Protein AF-A0A658NKN6-F1 (afdb_monomer_lite)

Radius of gyration: 16.88 Å; chains: 1; bounding box: 40×21×46 Å

Secondary structure (DSSP, 8-state):
---EEEES-S--EE----HHHHHHHHHHHHHH--SSSPPP---S--EEHHHHHHHHHHHHT--S-EEEETTSPP--SB--

pLDDT: mean 95.16, std 6.37, range [60.5, 98.44]

Foldseek 3Di:
DDEAEDEAPLQAKDFDDDPVQVVVVVVCCVVPPDDPDDDDDGDPDIDGSVVVVVVVCVVVVPPHHYHYHNVGHDDDNYDD

Structure (mmCIF, N/CA/C/O backbone):
data_AF-A0A658NKN6-F1
#
_entry.id   AF-A0A658NKN6-F1
#
loop_
_atom_site.group_PDB
_atom_site.id
_atom_site.type_symbol
_atom_site.label_atom_id
_atom_site.label_alt_id
_atom_site.label_comp_id
_atom_site.label_asym_id
_atom_site.label_entity_id
_atom_site.label_seq_id
_atom_site.pdbx_PDB_ins_code
_atom_site.Cartn_x
_atom_site.Cartn_y
_atom_site.Cartn_z
_atom_site.occupancy
_atom_site.B_iso_or_equiv
_atom_site.auth_seq_id
_atom_site.auth_comp_id
_atom_site.auth_asym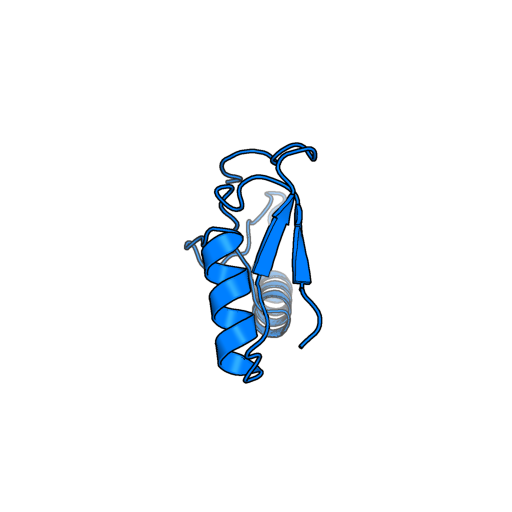_id
_atom_site.auth_atom_id
_atom_site.pdbx_PDB_model_num
ATOM 1 N N . ALA A 1 1 ? -17.539 -12.238 16.628 1.00 60.50 1 ALA A N 1
ATOM 2 C CA . ALA A 1 1 ? -16.497 -12.471 15.608 1.00 60.50 1 ALA A CA 1
ATOM 3 C C . ALA A 1 1 ? -15.138 -12.207 16.249 1.00 60.50 1 ALA A C 1
ATOM 5 O O . ALA A 1 1 ? -15.113 -11.381 17.159 1.00 60.50 1 ALA A O 1
A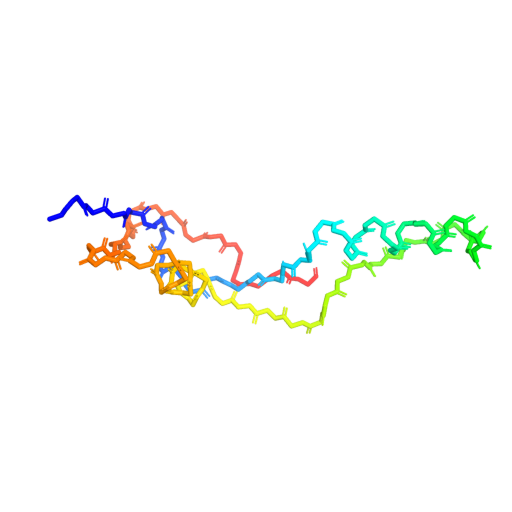TOM 6 N N . PRO A 1 2 ? -14.059 -12.901 15.849 1.00 86.56 2 PRO A N 1
ATOM 7 C CA . PRO A 1 2 ? -12.706 -12.538 16.278 1.00 86.56 2 PRO A CA 1
ATOM 8 C C . PRO A 1 2 ? -12.366 -11.112 15.818 1.00 86.56 2 PRO A C 1
ATOM 10 O O . PRO A 1 2 ? -13.048 -10.576 14.946 1.00 86.56 2 PRO A O 1
ATOM 13 N N . GLU A 1 3 ? -11.359 -10.500 16.433 1.00 95.06 3 GLU A N 1
ATOM 14 C CA . GLU A 1 3 ? -10.823 -9.190 16.053 1.00 95.06 3 GLU A CA 1
ATOM 15 C C . GLU A 1 3 ? -9.583 -9.337 15.159 1.00 95.06 3 GLU A C 1
ATOM 17 O O . GLU A 1 3 ? -8.860 -10.331 15.240 1.00 95.06 3 GLU A O 1
ATOM 22 N N . VAL A 1 4 ? -9.329 -8.333 14.317 1.00 96.94 4 VAL A N 1
ATOM 23 C CA . VAL A 1 4 ? -8.094 -8.195 13.536 1.00 96.94 4 VAL A CA 1
ATOM 24 C C . VAL A 1 4 ? -7.326 -7.007 14.091 1.00 96.94 4 VAL A C 1
ATOM 26 O O . VAL A 1 4 ? -7.861 -5.901 14.171 1.00 96.94 4 VAL A O 1
ATOM 29 N N . VAL A 1 5 ? -6.069 -7.231 14.463 1.00 97.38 5 VAL A N 1
ATOM 30 C CA . VAL A 1 5 ? -5.212 -6.193 15.039 1.00 97.38 5 VAL A CA 1
ATOM 31 C C . VAL A 1 5 ? -4.308 -5.603 13.960 1.00 97.38 5 VAL A C 1
ATOM 33 O O . VAL A 1 5 ? -3.523 -6.313 13.334 1.00 97.38 5 VAL A O 1
ATOM 36 N N . VAL A 1 6 ? -4.392 -4.289 13.776 1.00 97.50 6 VAL A N 1
ATOM 37 C CA . VAL A 1 6 ? -3.465 -3.473 12.990 1.00 97.50 6 VAL A CA 1
ATOM 38 C C . 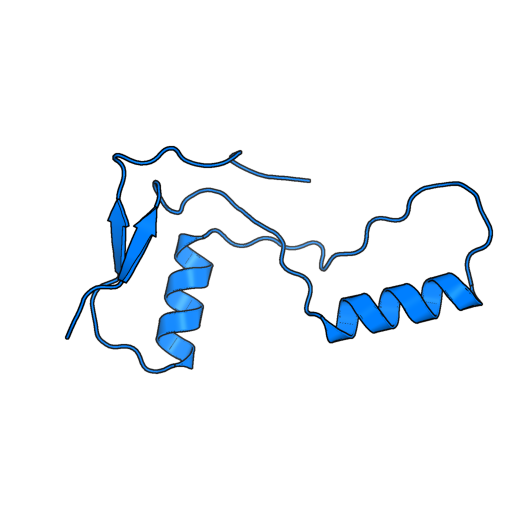VAL A 1 6 ? -2.471 -2.837 13.952 1.00 97.50 6 VAL A C 1
ATOM 40 O O . VAL A 1 6 ? -2.858 -2.226 14.944 1.00 97.50 6 VAL A O 1
ATOM 43 N N . TRP A 1 7 ? -1.178 -2.979 13.686 1.00 97.69 7 TRP A N 1
ATOM 44 C CA . TRP A 1 7 ? -0.149 -2.347 14.511 1.00 97.69 7 TRP A CA 1
ATOM 45 C C . TRP A 1 7 ? -0.004 -0.858 14.193 1.00 97.69 7 TRP A C 1
ATOM 47 O O . TRP A 1 7 ? -0.053 -0.455 13.030 1.00 97.69 7 TRP A O 1
ATOM 57 N N . GLY A 1 8 ? 0.219 -0.060 15.237 1.00 97.25 8 GLY A N 1
ATOM 58 C CA . GLY A 1 8 ? 0.354 1.388 15.139 1.00 97.25 8 GLY A CA 1
ATOM 59 C C . GLY A 1 8 ? -0.989 2.116 15.113 1.00 97.25 8 GLY A C 1
ATOM 60 O O . GLY A 1 8 ? -2.037 1.582 15.472 1.00 97.25 8 GLY A O 1
ATOM 61 N N . SER A 1 9 ? -0.956 3.381 14.706 1.00 96.94 9 SER A N 1
ATOM 62 C CA . SER A 1 9 ? -2.128 4.252 14.607 1.00 96.94 9 SER A CA 1
ATOM 63 C C . SER A 1 9 ? -2.948 4.025 13.337 1.00 96.94 9 SER A C 1
ATOM 65 O O . SER A 1 9 ? -4.069 4.521 13.245 1.00 96.94 9 SER A O 1
ATOM 67 N N . GLY A 1 10 ? -2.384 3.325 12.347 1.00 97.38 10 GLY A N 1
ATOM 68 C CA . GLY A 1 10 ? -2.974 3.163 11.017 1.00 97.38 10 GLY A CA 1
ATOM 69 C C . GLY A 1 10 ? -2.863 4.405 10.124 1.00 97.38 10 GLY A C 1
ATOM 70 O O . GLY A 1 10 ? -3.271 4.350 8.967 1.00 97.38 10 GLY A O 1
ATOM 71 N N . THR A 1 11 ? -2.299 5.508 10.630 1.00 97.50 11 THR A N 1
ATOM 72 C CA . THR A 1 11 ? -2.133 6.769 9.888 1.00 97.50 11 THR A CA 1
ATOM 73 C C . THR A 1 11 ? -1.006 6.797 8.849 1.00 97.50 11 THR A C 1
ATOM 75 O O . THR A 1 11 ? -1.140 7.581 7.905 1.00 97.50 11 THR A O 1
ATOM 78 N N . PRO A 1 12 ? 0.075 5.984 8.937 1.00 97.19 12 PRO A N 1
ATOM 79 C CA . PRO A 1 12 ? 1.089 5.962 7.890 1.00 97.19 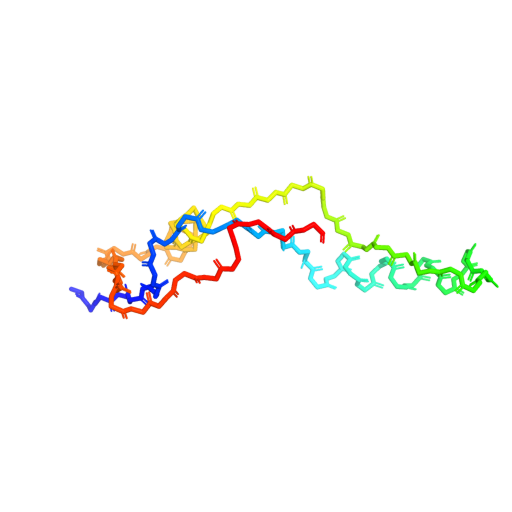12 PRO A CA 1
ATOM 80 C C . PRO A 1 12 ? 0.491 5.653 6.517 1.00 97.19 12 PRO A C 1
ATOM 82 O O . PRO A 1 12 ? -0.371 4.780 6.393 1.00 97.19 12 PRO A O 1
ATOM 85 N N . ARG A 1 13 ? 0.973 6.353 5.488 1.00 97.06 13 ARG A N 1
ATOM 86 C CA . ARG A 1 13 ? 0.475 6.238 4.112 1.00 97.06 13 ARG A CA 1
ATOM 87 C C . ARG A 1 13 ? 1.431 5.466 3.219 1.00 97.06 13 ARG A C 1
ATOM 89 O O . ARG A 1 13 ? 2.653 5.613 3.334 1.00 97.06 13 ARG A O 1
ATOM 96 N N . ARG A 1 14 ? 0.879 4.615 2.362 1.00 96.12 14 ARG A N 1
ATOM 97 C CA . ARG A 1 14 ? 1.617 3.761 1.433 1.00 96.12 14 ARG A CA 1
ATOM 98 C C . ARG A 1 14 ? 0.949 3.762 0.072 1.00 96.12 14 ARG A C 1
ATOM 100 O O . ARG A 1 14 ? -0.274 3.720 -0.029 1.00 96.12 14 ARG A O 1
ATOM 107 N N . GLU A 1 15 ? 1.794 3.773 -0.936 1.00 96.25 15 GLU A N 1
ATOM 108 C CA . GLU A 1 15 ? 1.440 3.461 -2.305 1.00 96.25 15 GLU A CA 1
ATOM 109 C C . GLU A 1 15 ? 1.541 1.946 -2.509 1.00 96.25 15 GLU A C 1
ATOM 111 O O . GLU A 1 15 ? 2.483 1.307 -2.029 1.00 96.25 15 GLU A O 1
ATOM 116 N N . PHE A 1 16 ? 0.550 1.372 -3.188 1.00 95.62 16 PHE A N 1
ATOM 117 C CA . PHE A 1 16 ? 0.503 -0.049 -3.518 1.00 95.62 16 PHE A CA 1
ATOM 118 C C . PHE A 1 16 ? 0.358 -0.193 -5.030 1.00 95.62 16 PHE A C 1
ATOM 120 O O . PHE A 1 16 ? -0.563 0.365 -5.617 1.00 95.62 16 PHE A O 1
ATOM 127 N N . CYS A 1 17 ? 1.252 -0.962 -5.645 1.00 95.75 17 CYS A N 1
ATOM 128 C CA . CYS A 1 17 ? 1.179 -1.329 -7.054 1.00 95.75 17 C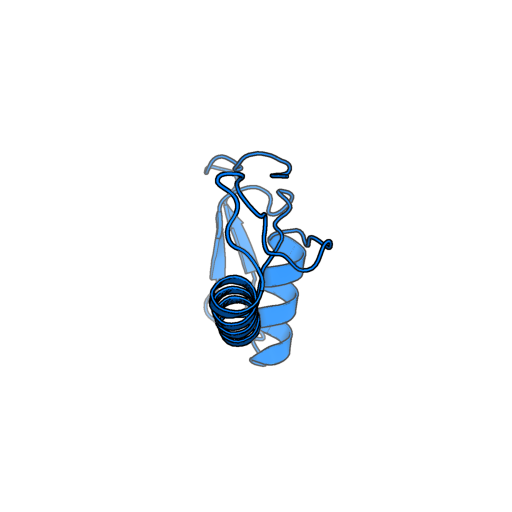YS A CA 1
ATOM 129 C C . CYS A 1 17 ? 0.690 -2.777 -7.157 1.00 95.75 17 CYS A C 1
ATOM 131 O O . CYS A 1 17 ? 1.164 -3.643 -6.411 1.00 95.75 17 CYS A O 1
ATOM 133 N N . HIS A 1 18 ? -0.276 -3.039 -8.040 1.00 97.31 18 HIS A N 1
ATOM 134 C CA . HIS A 1 18 ? -0.713 -4.405 -8.299 1.00 97.31 18 HIS A CA 1
ATOM 135 C C . HIS A 1 18 ? 0.428 -5.201 -8.949 1.00 97.31 18 HIS A C 1
ATOM 137 O O . 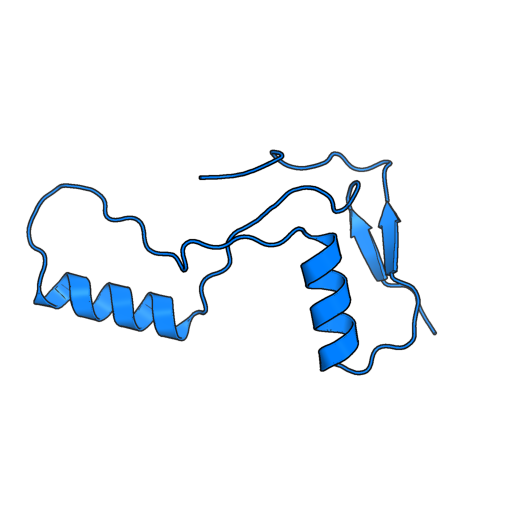HIS A 1 18 ? 1.245 -4.656 -9.689 1.00 97.31 18 HIS A O 1
ATOM 143 N N . VAL A 1 19 ? 0.505 -6.503 -8.666 1.00 97.62 19 VAL A N 1
ATOM 144 C CA . VAL A 1 19 ? 1.616 -7.339 -9.149 1.00 97.62 19 VAL A CA 1
ATOM 145 C C . VAL A 1 19 ? 1.658 -7.422 -10.678 1.00 97.62 19 VAL A C 1
ATOM 147 O O . VAL A 1 19 ? 2.745 -7.398 -11.250 1.00 97.62 19 VAL A O 1
ATOM 150 N N . ASP A 1 20 ? 0.493 -7.460 -11.327 1.00 98.25 20 ASP A N 1
ATOM 151 C CA . ASP A 1 20 ? 0.398 -7.503 -12.790 1.00 98.25 20 ASP A CA 1
ATOM 152 C C . ASP A 1 20 ? 0.878 -6.186 -13.418 1.00 98.25 20 ASP A C 1
ATOM 154 O O . ASP A 1 20 ? 1.705 -6.226 -14.322 1.00 98.25 20 ASP A O 1
ATOM 158 N N . ASP A 1 21 ? 0.481 -5.029 -12.870 1.00 97.56 21 ASP A N 1
ATOM 159 C CA . ASP A 1 21 ? 0.951 -3.715 -13.342 1.00 97.56 21 ASP A CA 1
ATOM 160 C C . ASP A 1 21 ? 2.475 -3.576 -13.183 1.00 97.56 21 ASP A C 1
ATOM 162 O O . ASP A 1 21 ? 3.167 -3.059 -14.060 1.00 97.56 21 ASP A O 1
ATOM 166 N N . CYS A 1 22 ? 3.025 -4.080 -12.073 1.00 97.38 22 CYS A N 1
ATOM 167 C CA . CYS A 1 22 ? 4.468 -4.122 -11.848 1.00 97.38 22 CYS A CA 1
ATOM 168 C C . CYS A 1 22 ? 5.172 -5.003 -12.895 1.00 97.38 22 CYS A C 1
ATOM 170 O O . CYS A 1 22 ? 6.191 -4.605 -13.462 1.00 97.38 22 CYS A O 1
ATOM 172 N N . ALA A 1 23 ? 4.615 -6.180 -13.198 1.00 98.12 23 ALA A N 1
ATOM 173 C CA . ALA A 1 23 ? 5.156 -7.075 -14.216 1.00 98.12 23 ALA A CA 1
ATOM 174 C C . ALA A 1 23 ? 5.094 -6.458 -15.625 1.00 98.12 23 ALA A C 1
ATOM 176 O O . ALA A 1 23 ? 6.070 -6.549 -16.376 1.00 98.12 23 ALA A O 1
ATOM 177 N N . GLU A 1 24 ? 3.989 -5.795 -15.970 1.00 98.12 24 GLU A N 1
ATOM 178 C CA . GLU A 1 24 ? 3.835 -5.061 -17.229 1.00 98.12 24 GLU A CA 1
ATOM 179 C C . GLU A 1 24 ? 4.841 -3.912 -17.342 1.00 98.12 24 GLU A C 1
ATOM 181 O O . GLU A 1 24 ? 5.497 -3.776 -18.376 1.00 98.12 24 GLU A O 1
ATOM 186 N N . ALA A 1 25 ? 5.042 -3.138 -16.271 1.00 97.62 25 ALA A N 1
ATOM 187 C CA . ALA A 1 25 ? 6.049 -2.082 -16.232 1.00 97.62 25 ALA A CA 1
ATOM 188 C C . ALA A 1 25 ? 7.470 -2.636 -16.430 1.00 97.62 25 ALA A C 1
ATOM 190 O O . ALA A 1 25 ? 8.245 -2.083 -17.211 1.00 97.62 25 ALA A O 1
ATOM 191 N N . CYS A 1 26 ? 7.811 -3.761 -15.792 1.00 97.38 26 CYS A N 1
ATOM 192 C CA . CYS A 1 26 ? 9.096 -4.426 -16.009 1.00 97.38 26 CYS A CA 1
ATOM 193 C C . CYS A 1 26 ? 9.273 -4.880 -17.465 1.00 97.38 26 CYS A C 1
ATOM 195 O O . CYS A 1 26 ? 10.339 -4.667 -18.044 1.00 97.38 26 CYS A O 1
ATOM 197 N N . LEU A 1 27 ? 8.247 -5.493 -18.067 1.00 98.19 27 LEU A N 1
ATOM 198 C CA . LEU A 1 27 ? 8.284 -5.920 -19.468 1.00 98.19 27 LEU A CA 1
ATOM 199 C C . LEU A 1 27 ? 8.444 -4.731 -20.416 1.00 98.19 27 LEU A C 1
ATOM 201 O O . LEU A 1 27 ? 9.235 -4.809 -21.354 1.00 98.19 27 LEU A O 1
ATOM 205 N N . HIS A 1 28 ? 7.734 -3.637 -20.148 1.00 97.81 28 HIS A N 1
ATOM 206 C CA . HIS A 1 28 ? 7.859 -2.404 -20.907 1.00 97.81 28 HIS A CA 1
ATOM 207 C C . HIS A 1 28 ? 9.293 -1.867 -20.854 1.00 97.81 28 HIS A C 1
ATOM 209 O O . HIS A 1 28 ? 9.905 -1.681 -21.901 1.00 97.81 28 HIS A O 1
ATOM 215 N N . LEU A 1 29 ? 9.862 -1.703 -19.654 1.00 97.69 29 LEU A N 1
ATOM 216 C CA . LEU A 1 29 ? 11.226 -1.194 -19.479 1.00 97.69 29 LEU A CA 1
ATOM 217 C C . LEU A 1 29 ? 12.271 -2.079 -20.167 1.00 97.69 29 LEU A C 1
ATOM 219 O O . LEU A 1 29 ? 13.158 -1.559 -20.831 1.00 97.69 29 LEU A O 1
ATOM 223 N N . MET A 1 30 ? 12.127 -3.407 -20.104 1.00 96.94 30 MET A N 1
ATOM 224 C CA . MET A 1 30 ? 13.015 -4.333 -20.824 1.00 96.94 30 MET A CA 1
ATOM 225 C C . MET A 1 30 ? 13.000 -4.142 -22.351 1.00 96.94 30 MET A C 1
ATOM 227 O O . MET A 1 30 ? 13.948 -4.544 -23.023 1.00 96.94 30 MET A O 1
ATOM 231 N N . GLN A 1 31 ? 11.927 -3.580 -22.912 1.00 97.81 31 GLN A N 1
ATOM 232 C CA . GLN A 1 31 ? 11.769 -3.363 -24.352 1.00 97.81 31 GLN A CA 1
ATOM 233 C C . GLN A 1 31 ? 12.127 -1.941 -24.791 1.00 97.81 31 GLN A C 1
ATOM 235 O O . GLN A 1 31 ? 12.471 -1.744 -25.956 1.00 97.81 31 GLN A O 1
ATOM 240 N N . THR A 1 32 ? 11.991 -0.956 -23.901 1.00 97.38 32 THR A N 1
ATOM 241 C CA . THR A 1 32 ? 12.007 0.466 -24.273 1.00 97.38 32 THR A CA 1
ATOM 242 C C . THR A 1 32 ? 13.083 1.291 -23.578 1.00 97.38 32 THR A C 1
ATOM 244 O O . THR A 1 32 ? 13.289 2.434 -23.979 1.00 97.38 32 THR A O 1
ATOM 247 N N . TYR A 1 33 ? 13.766 0.745 -22.570 1.00 96.88 33 TYR A N 1
ATOM 248 C CA . TYR A 1 33 ? 14.696 1.488 -21.727 1.00 96.88 33 TYR A CA 1
ATOM 249 C C . TYR A 1 33 ? 16.061 0.793 -21.637 1.00 96.88 33 TYR A C 1
ATOM 251 O O . TYR A 1 33 ? 16.144 -0.381 -21.280 1.00 96.88 33 TYR A O 1
ATOM 259 N N . ASP A 1 34 ? 17.135 1.521 -21.949 1.00 95.75 34 ASP A N 1
ATOM 260 C CA . ASP A 1 34 ? 18.517 1.017 -21.979 1.00 95.75 34 ASP A CA 1
ATOM 261 C C . ASP A 1 34 ? 19.535 1.926 -21.260 1.00 95.75 34 ASP A C 1
ATOM 263 O O . ASP A 1 34 ? 20.745 1.716 -21.374 1.00 95.75 34 ASP A O 1
ATOM 267 N N . ASP A 1 35 ? 19.059 2.903 -20.484 1.00 96.50 35 ASP A N 1
ATOM 268 C CA . ASP A 1 35 ? 19.904 3.799 -19.690 1.00 96.50 35 ASP A CA 1
ATOM 269 C C . ASP A 1 35 ? 20.212 3.208 -18.296 1.00 96.50 35 ASP A C 1
ATOM 271 O O . ASP A 1 35 ? 19.588 2.253 -17.829 1.00 96.50 35 ASP A O 1
ATOM 275 N N . ALA A 1 36 ? 21.212 3.768 -17.620 1.00 94.75 36 ALA A N 1
ATOM 276 C CA . ALA A 1 36 ? 21.692 3.326 -16.316 1.00 94.75 36 ALA A CA 1
ATOM 277 C C . ALA A 1 36 ? 20.929 3.944 -15.129 1.00 94.75 36 ALA A C 1
ATOM 279 O O . ALA A 1 36 ? 21.221 3.598 -13.978 1.00 94.75 36 ALA A O 1
ATOM 280 N N . GLU A 1 37 ? 20.000 4.875 -15.367 1.00 96.94 37 GLU A N 1
ATOM 281 C CA . GLU A 1 37 ? 19.225 5.489 -14.287 1.00 96.94 37 GLU A CA 1
ATOM 282 C C . GLU A 1 37 ? 18.159 4.532 -13.722 1.00 96.94 37 GLU A C 1
ATOM 284 O O . GLU A 1 37 ? 17.750 3.544 -14.333 1.00 96.94 37 GLU A O 1
ATOM 289 N N . ILE A 1 38 ? 17.716 4.814 -12.494 1.00 95.00 38 ILE A N 1
ATOM 290 C CA . ILE A 1 38 ? 16.693 4.020 -11.806 1.00 95.00 38 ILE A CA 1
ATOM 291 C C . ILE A 1 38 ? 15.318 4.588 -12.150 1.00 95.00 38 ILE A C 1
ATOM 293 O O . ILE A 1 38 ? 15.083 5.787 -12.002 1.00 95.00 38 ILE A O 1
ATOM 297 N N . VAL A 1 39 ? 14.388 3.709 -12.525 1.00 95.31 39 VAL A N 1
ATOM 298 C CA . VAL A 1 39 ? 12.988 4.066 -12.779 1.00 95.31 39 VAL A CA 1
ATOM 299 C C . VAL A 1 39 ? 12.117 3.637 -11.600 1.00 95.31 39 VAL A C 1
ATOM 301 O O . VAL A 1 39 ? 12.076 2.461 -11.238 1.00 95.31 39 VAL A O 1
ATOM 304 N N . ASN A 1 40 ? 11.388 4.591 -11.017 1.00 94.69 40 ASN A N 1
ATOM 305 C CA . ASN A 1 40 ? 10.358 4.300 -10.021 1.00 94.69 40 ASN A CA 1
ATOM 306 C C . ASN A 1 40 ? 9.077 3.824 -10.720 1.00 94.69 40 ASN A C 1
ATOM 308 O O . ASN A 1 40 ? 8.595 4.479 -11.643 1.00 94.69 40 ASN A O 1
ATOM 312 N N . VAL A 1 41 ? 8.508 2.713 -10.249 1.00 95.12 41 VAL A N 1
ATOM 313 C CA . VAL A 1 41 ? 7.235 2.162 -10.734 1.00 95.12 41 VAL A CA 1
ATOM 314 C C . VAL A 1 41 ? 6.199 2.257 -9.620 1.00 95.12 41 VAL A C 1
ATOM 316 O O . VAL A 1 41 ? 6.437 1.785 -8.508 1.00 95.12 41 VAL A O 1
ATOM 319 N N . GLY A 1 42 ? 5.052 2.859 -9.928 1.00 94.06 42 GLY A N 1
ATOM 320 C CA . GLY A 1 42 ? 3.984 3.132 -8.974 1.00 94.06 42 GLY A CA 1
ATOM 321 C C . GLY A 1 42 ? 2.704 3.624 -9.657 1.00 94.06 42 GLY A C 1
ATOM 322 O O . GLY A 1 42 ? 2.662 3.800 -10.873 1.00 94.06 42 GLY A O 1
ATOM 323 N N . VAL A 1 43 ? 1.661 3.834 -8.861 1.00 92.81 43 VAL A N 1
ATOM 324 C CA . VAL A 1 43 ? 0.347 4.362 -9.254 1.00 92.81 43 VAL A CA 1
ATOM 325 C C . VAL A 1 43 ? 0.193 5.866 -8.969 1.00 92.81 43 VAL A C 1
ATOM 327 O O . VAL A 1 43 ? -0.779 6.474 -9.403 1.00 92.81 43 VAL A O 1
ATOM 330 N N . GLY A 1 44 ? 1.136 6.485 -8.250 1.00 92.31 44 GLY A N 1
ATOM 331 C CA . GLY A 1 44 ? 1.164 7.917 -7.926 1.00 92.31 44 GLY A CA 1
ATOM 332 C C . GLY A 1 44 ? 0.219 8.349 -6.798 1.00 92.31 44 GLY A C 1
ATOM 333 O O . GLY A 1 44 ? 0.196 9.525 -6.429 1.00 92.31 44 GLY A O 1
ATOM 334 N N . GLU A 1 45 ? -0.539 7.414 -6.228 1.00 92.31 45 GLU A N 1
ATOM 335 C CA . GLU A 1 45 ? -1.511 7.654 -5.163 1.00 92.31 45 GLU A CA 1
ATOM 336 C C . GLU A 1 45 ? -1.243 6.742 -3.962 1.00 92.31 45 GLU A C 1
ATOM 338 O O . GLU A 1 45 ? -0.877 5.575 -4.098 1.00 92.31 45 GLU A O 1
ATOM 343 N N . ASP A 1 46 ? -1.446 7.273 -2.758 1.00 95.06 46 ASP A N 1
ATOM 344 C CA . ASP A 1 46 ? -1.287 6.520 -1.520 1.00 95.06 46 ASP A CA 1
ATOM 345 C C . ASP A 1 46 ? -2.602 6.390 -0.752 1.00 95.06 46 ASP A C 1
ATOM 347 O O . ASP A 1 46 ? -3.544 7.164 -0.925 1.00 95.06 46 ASP A O 1
ATOM 351 N N . VAL A 1 47 ? -2.638 5.418 0.156 1.00 96.81 47 VAL A N 1
ATOM 352 C CA . VAL A 1 47 ? -3.694 5.237 1.156 1.00 96.81 47 VAL A CA 1
ATOM 353 C C . VAL A 1 47 ? -3.067 5.032 2.528 1.00 96.81 47 VAL A C 1
ATOM 355 O O . VAL A 1 47 ? -1.950 4.527 2.659 1.00 96.81 47 VAL A O 1
ATOM 358 N N . SER A 1 48 ? -3.769 5.431 3.580 1.00 97.69 48 SER A N 1
ATOM 359 C CA . SER A 1 48 ? -3.396 5.064 4.944 1.00 97.69 48 SER A CA 1
ATOM 360 C C . SER A 1 48 ? -3.615 3.570 5.182 1.00 97.69 48 SER A C 1
ATOM 362 O O . SER A 1 48 ? -4.464 2.931 4.555 1.00 97.69 48 SER A O 1
ATOM 364 N N . ILE A 1 49 ? -2.880 3.000 6.135 1.00 97.88 49 ILE A N 1
ATOM 365 C CA . ILE A 1 49 ? -3.088 1.604 6.542 1.00 97.88 49 ILE A CA 1
ATOM 366 C C . ILE A 1 49 ? -4.517 1.382 7.066 1.00 97.88 49 ILE A C 1
ATOM 368 O O . ILE A 1 49 ? -5.097 0.324 6.830 1.00 97.88 49 ILE A O 1
ATOM 372 N N . ALA A 1 50 ? -5.111 2.381 7.725 1.00 97.94 50 ALA A N 1
ATOM 373 C CA . ALA A 1 50 ? -6.501 2.330 8.172 1.00 97.94 50 ALA A CA 1
ATOM 374 C C . ALA A 1 50 ? -7.499 2.236 7.001 1.00 97.94 50 ALA A C 1
ATOM 376 O O . ALA A 1 50 ? -8.411 1.407 7.033 1.00 97.94 50 ALA A O 1
ATOM 377 N N . GLU A 1 51 ? -7.309 3.046 5.953 1.00 98.31 51 GLU A N 1
ATOM 378 C CA . GLU A 1 51 ? -8.128 3.002 4.732 1.00 98.31 51 GLU A CA 1
ATOM 379 C C . GLU A 1 51 ? -8.001 1.646 4.028 1.00 98.31 51 GLU A C 1
ATOM 381 O O . GLU A 1 51 ? -9.015 1.047 3.665 1.00 98.31 51 GLU A O 1
ATOM 386 N N . LEU A 1 52 ? -6.777 1.119 3.908 1.00 98.06 52 LEU A N 1
ATOM 387 C CA . LEU A 1 52 ? -6.538 -0.205 3.334 1.00 98.06 52 LEU A CA 1
ATOM 388 C C . LEU A 1 52 ? -7.235 -1.311 4.139 1.00 98.06 52 LEU A C 1
ATOM 390 O O . LEU A 1 52 ? -7.921 -2.151 3.560 1.00 98.06 52 LEU A O 1
ATOM 394 N N . ALA A 1 53 ? -7.093 -1.314 5.467 1.00 98.06 53 ALA A N 1
ATOM 395 C CA . ALA A 1 53 ? -7.710 -2.324 6.324 1.00 98.06 53 ALA A CA 1
ATOM 396 C C . ALA A 1 53 ? -9.246 -2.301 6.215 1.00 98.06 53 ALA A C 1
ATOM 398 O O . ALA A 1 53 ? -9.878 -3.355 6.112 1.00 98.06 53 ALA A O 1
ATOM 399 N N . ALA A 1 54 ? -9.846 -1.106 6.170 1.00 98.12 54 ALA A N 1
ATOM 400 C CA . ALA A 1 54 ? -11.282 -0.937 5.962 1.00 98.12 54 ALA A CA 1
ATOM 401 C C . ALA A 1 54 ? -11.732 -1.416 4.571 1.00 98.12 54 ALA A C 1
ATOM 403 O O . ALA A 1 54 ? -12.771 -2.071 4.451 1.00 98.12 54 ALA A O 1
ATOM 404 N N . LEU A 1 55 ? -10.947 -1.133 3.525 1.00 98.25 55 LEU A N 1
ATOM 405 C CA . LEU A 1 55 ? -11.221 -1.595 2.166 1.00 98.25 55 LEU A CA 1
ATOM 406 C C . LEU A 1 55 ? -11.194 -3.123 2.083 1.00 98.25 55 LEU A C 1
ATOM 408 O O . LEU A 1 55 ? -12.145 -3.719 1.580 1.00 98.25 55 LEU A O 1
ATOM 412 N N . VAL A 1 56 ? -10.151 -3.761 2.623 1.00 98.12 56 VAL A N 1
ATOM 413 C CA . VAL A 1 56 ? -10.035 -5.225 2.655 1.00 98.12 56 VAL A CA 1
ATOM 414 C C . VAL A 1 56 ? -11.216 -5.835 3.405 1.00 98.12 56 VAL A C 1
ATOM 416 O O . VAL A 1 56 ? -11.867 -6.731 2.873 1.00 98.12 56 VAL A O 1
ATOM 419 N N . ALA A 1 57 ? -11.553 -5.316 4.592 1.00 97.81 57 ALA A N 1
ATOM 420 C CA . ALA A 1 57 ? -12.694 -5.798 5.368 1.00 97.81 57 ALA A CA 1
ATOM 421 C C . ALA A 1 57 ? -14.013 -5.711 4.588 1.00 97.81 57 ALA A C 1
ATOM 423 O O . ALA A 1 57 ? -14.788 -6.668 4.584 1.00 97.81 57 ALA A O 1
ATOM 424 N N . LYS A 1 58 ? -14.244 -4.603 3.872 1.00 98.31 58 LYS A N 1
ATOM 425 C CA . LYS A 1 58 ? -15.415 -4.433 3.005 1.00 98.31 58 LYS A CA 1
ATOM 426 C C . LYS A 1 58 ? -15.439 -5.460 1.870 1.00 98.31 58 LYS A C 1
ATOM 428 O O . LYS A 1 58 ? -16.481 -6.066 1.639 1.00 98.31 58 LYS A O 1
ATOM 433 N N . VAL A 1 59 ? -14.318 -5.652 1.172 1.00 98.44 59 VAL A N 1
ATOM 434 C CA . VAL A 1 59 ? -14.211 -6.563 0.017 1.00 98.44 59 VAL A CA 1
ATOM 435 C C . VAL A 1 59 ? -14.474 -8.013 0.421 1.00 98.44 59 VAL A C 1
ATOM 437 O O . VAL A 1 59 ? -15.195 -8.719 -0.278 1.00 98.44 59 VAL A O 1
ATOM 440 N N . VAL A 1 60 ? -13.937 -8.451 1.562 1.00 97.56 60 VAL A N 1
ATOM 441 C CA . VAL A 1 60 ? -14.102 -9.835 2.039 1.00 97.56 60 VAL A CA 1
ATOM 442 C C . VAL A 1 60 ? -15.387 -10.057 2.850 1.00 97.56 60 VAL A C 1
ATOM 444 O O . VAL A 1 60 ? -15.653 -11.180 3.271 1.00 97.56 60 VAL A O 1
ATOM 447 N N . GLY A 1 61 ? -16.180 -9.009 3.105 1.00 97.31 61 GLY A N 1
ATOM 448 C CA . GLY A 1 61 ? -17.399 -9.094 3.918 1.00 97.31 61 GLY A CA 1
ATOM 449 C C . GLY A 1 61 ? -17.138 -9.325 5.413 1.00 97.31 61 GLY A C 1
ATOM 450 O O . GLY A 1 61 ? -17.950 -9.948 6.098 1.00 97.31 61 GLY A O 1
ATOM 451 N N . TYR A 1 62 ? -16.003 -8.857 5.938 1.00 96.94 62 TYR A N 1
ATOM 452 C CA . TYR A 1 62 ? -15.646 -9.011 7.347 1.00 96.94 62 TYR A CA 1
ATOM 453 C C . TYR A 1 62 ? -16.467 -8.068 8.237 1.00 96.94 62 TYR A C 1
ATOM 455 O O . TYR A 1 62 ? -16.401 -6.848 8.104 1.00 96.94 62 TYR A O 1
ATOM 463 N N . ALA A 1 63 ? -17.208 -8.649 9.183 1.00 96.00 63 ALA A N 1
ATOM 464 C CA . ALA A 1 63 ? -18.062 -7.928 10.134 1.00 96.00 63 ALA A CA 1
ATOM 465 C C . ALA A 1 63 ? -17.497 -7.885 11.570 1.00 96.00 63 ALA A C 1
ATOM 467 O O . ALA A 1 63 ? -18.203 -7.507 12.505 1.00 96.00 63 ALA A O 1
ATOM 468 N N . GLY A 1 64 ? -16.257 -8.342 11.778 1.00 96.00 64 GLY A N 1
ATOM 469 C CA . GLY A 1 64 ? -15.580 -8.239 13.073 1.00 96.00 64 GLY A CA 1
ATOM 470 C C . GLY A 1 64 ? -14.952 -6.862 13.300 1.00 96.00 64 GLY A C 1
ATOM 471 O O . GLY A 1 64 ? -15.068 -5.957 12.476 1.00 96.00 64 GLY A O 1
ATOM 472 N N . ALA A 1 65 ? -14.267 -6.702 14.432 1.00 96.44 65 ALA A N 1
ATOM 473 C CA . ALA A 1 65 ? -13.587 -5.452 14.760 1.00 96.44 65 ALA A CA 1
ATOM 474 C C . ALA A 1 65 ? -12.192 -5.392 14.121 1.00 96.44 65 ALA A C 1
ATOM 476 O O . ALA A 1 65 ? -11.491 -6.406 14.051 1.00 96.44 65 ALA A O 1
ATOM 477 N N . ILE A 1 66 ? -11.795 -4.192 13.694 1.00 97.62 66 ILE A N 1
ATOM 478 C CA . ILE A 1 66 ? -10.403 -3.837 13.401 1.00 97.62 66 ILE A CA 1
ATOM 479 C C . ILE A 1 66 ? -9.911 -2.992 14.575 1.00 97.62 66 ILE A C 1
ATOM 481 O O . ILE A 1 66 ? -10.487 -1.941 14.860 1.00 97.62 66 ILE A O 1
ATOM 485 N N . VAL A 1 67 ? -8.874 -3.456 15.266 1.00 97.69 67 VAL A N 1
ATOM 486 C CA . VAL A 1 67 ? -8.316 -2.810 16.461 1.00 97.69 67 VAL A CA 1
ATOM 487 C C . VAL A 1 67 ? -6.909 -2.315 16.159 1.00 97.69 67 VAL A C 1
ATOM 489 O O . VAL A 1 67 ? -6.133 -3.010 15.516 1.00 97.69 67 VAL A O 1
ATOM 492 N N . TYR A 1 68 ? -6.573 -1.118 16.633 1.00 97.62 68 TYR A N 1
ATOM 493 C CA . TYR A 1 68 ? -5.265 -0.503 16.416 1.00 97.62 68 TYR A CA 1
ATOM 494 C C . TYR A 1 68 ? -4.406 -0.627 17.676 1.00 97.62 68 TYR A C 1
ATOM 496 O O . TYR A 1 68 ? -4.670 0.038 18.682 1.00 97.62 68 TYR A O 1
ATOM 504 N N . ASP A 1 69 ? -3.378 -1.471 17.626 1.00 97.62 69 ASP A N 1
ATOM 505 C CA . ASP A 1 69 ? -2.414 -1.636 18.712 1.00 97.62 69 ASP A CA 1
ATOM 506 C C . ASP A 1 69 ? -1.354 -0.529 18.664 1.00 97.62 69 ASP A C 1
ATOM 508 O O . ASP A 1 69 ? -0.309 -0.642 18.017 1.00 97.62 69 ASP A O 1
ATOM 512 N N . ARG A 1 70 ? -1.626 0.548 19.406 1.00 96.75 70 ARG A N 1
ATOM 513 C CA . ARG A 1 70 ? -0.738 1.710 19.546 1.00 96.75 70 ARG A CA 1
ATOM 514 C C . ARG A 1 70 ? 0.470 1.470 20.455 1.00 96.75 70 ARG A C 1
ATOM 516 O O . ARG A 1 70 ? 1.295 2.368 20.591 1.00 96.75 70 ARG A O 1
ATOM 523 N N . SER A 1 71 ? 0.594 0.297 21.086 1.00 97.38 71 SER A N 1
ATOM 524 C CA . SER A 1 71 ? 1.832 -0.074 21.788 1.00 97.38 71 SER A CA 1
ATOM 525 C C . SER A 1 71 ? 2.969 -0.390 20.810 1.00 97.38 71 SER A C 1
ATOM 527 O O . SER A 1 71 ? 4.144 -0.378 21.183 1.00 97.38 71 SER A O 1
ATOM 529 N N . ARG A 1 72 ? 2.624 -0.647 19.542 1.00 96.94 72 ARG A N 1
ATOM 530 C CA . ARG A 1 72 ? 3.564 -0.862 18.446 1.00 96.94 72 ARG A CA 1
ATOM 531 C C . ARG A 1 72 ? 3.842 0.451 17.714 1.00 96.94 72 ARG A C 1
ATOM 533 O O . ARG A 1 72 ? 2.929 1.262 17.553 1.00 96.94 72 ARG A O 1
ATOM 540 N N . PRO A 1 73 ? 5.094 0.676 17.280 1.00 94.75 73 PRO A N 1
ATOM 541 C CA . PRO A 1 73 ? 5.466 1.915 16.617 1.00 94.75 73 PRO A CA 1
ATOM 542 C C . PRO A 1 73 ? 4.779 2.036 15.257 1.00 94.75 73 PRO A C 1
ATOM 544 O O . PRO A 1 73 ? 4.616 1.051 14.535 1.00 94.75 73 PRO A O 1
ATOM 547 N N . ASP A 1 74 ? 4.454 3.271 14.886 1.00 94.81 74 ASP A N 1
ATOM 548 C CA . ASP A 1 74 ? 4.154 3.594 13.499 1.00 94.81 74 ASP A CA 1
ATOM 549 C C . ASP A 1 74 ? 5.412 3.467 12.632 1.00 94.81 74 ASP A C 1
ATOM 551 O O . ASP A 1 74 ? 6.535 3.739 13.066 1.00 94.81 74 ASP A O 1
ATOM 555 N N . GLY A 1 75 ? 5.218 3.077 11.372 1.00 90.38 75 GLY A N 1
ATOM 556 C CA . GLY A 1 75 ? 6.257 3.223 10.356 1.00 90.38 75 GLY A CA 1
ATOM 557 C C . GLY A 1 75 ? 6.443 4.686 9.940 1.00 90.38 75 GLY A C 1
ATOM 558 O O . GLY A 1 75 ? 5.742 5.581 10.406 1.00 90.38 75 GLY A O 1
ATOM 559 N N . THR A 1 76 ? 7.346 4.936 8.987 1.00 91.38 76 THR A N 1
ATOM 560 C CA . THR A 1 76 ? 7.531 6.277 8.403 1.00 91.38 76 THR A CA 1
ATOM 561 C C . THR A 1 76 ? 6.184 6.858 7.940 1.00 91.38 76 THR A C 1
ATOM 563 O O . THR A 1 76 ? 5.465 6.134 7.232 1.00 91.38 76 THR A O 1
ATOM 566 N N . PRO A 1 77 ? 5.844 8.121 8.287 1.00 89.12 77 PRO A N 1
ATOM 567 C CA . PRO A 1 77 ? 4.525 8.699 8.012 1.00 89.12 77 PRO A CA 1
ATOM 568 C C . PRO A 1 77 ? 4.113 8.616 6.540 1.00 89.12 77 PRO A C 1
ATOM 570 O O . PRO A 1 77 ? 2.976 8.271 6.233 1.00 89.12 77 PRO A O 1
ATOM 573 N N . ARG A 1 78 ? 5.060 8.852 5.628 1.00 88.06 78 ARG A N 1
ATOM 574 C CA . ARG A 1 78 ? 4.890 8.710 4.181 1.00 88.06 78 ARG A CA 1
ATOM 575 C C . ARG A 1 78 ? 6.217 8.268 3.569 1.00 88.06 78 ARG A C 1
ATOM 577 O O . ARG A 1 78 ? 7.260 8.773 3.980 1.00 88.06 78 ARG A O 1
ATOM 584 N N . LYS A 1 79 ? 6.182 7.319 2.637 1.00 74.94 79 LYS A N 1
ATOM 585 C CA . LYS A 1 79 ? 7.321 7.004 1.765 1.00 74.94 79 LYS A CA 1
ATOM 586 C C . LYS A 1 79 ? 7.013 7.566 0.376 1.00 74.94 79 LYS A C 1
ATOM 588 O O . LYS A 1 79 ? 5.866 7.458 -0.048 1.00 74.94 79 LYS A O 1
ATOM 593 N N . LEU A 1 80 ? 8.011 8.206 -0.227 1.00 61.97 80 LEU A N 1
ATOM 594 C CA . LEU A 1 80 ? 8.048 8.656 -1.619 1.00 61.97 80 LEU A CA 1
ATOM 595 C C . LEU A 1 80 ? 9.023 7.755 -2.376 1.00 61.97 80 LEU A C 1
ATOM 597 O O . LEU A 1 80 ? 9.979 7.289 -1.706 1.00 61.97 80 LEU A O 1
#

Sequence (80 aa):
APEVVVWGSGTPRREFCHVDDCAEACLHLMQTYDDAEIVNVGVGEDVSIAELAALVAKVVGYAGAIVYDRSRPDGTPRKL